Protein AF-C6BQX7-F1 (afdb_monomer_lite)

Radius of gyration: 25.99 Å; chains: 1; bounding box: 50×26×75 Å

Foldseek 3Di:
DQDDPDVVLVCLLVPQDLELLSLLVLQLVLVLCCVPPVSSSVVSNVSSVVSCVVNVNDDPPVVPSPCPPDPSVVVNVVVVVVVVVVVVVVVVCVVVAAWPDKADWDDDPVQFKIKIWTWGQDPQAIWTWMWIDTPPDDTDIDTDDHDHDPVVSSVVSVVCRVCVVVVVD

Secondary structure (DSSP, 8-state):
-PPP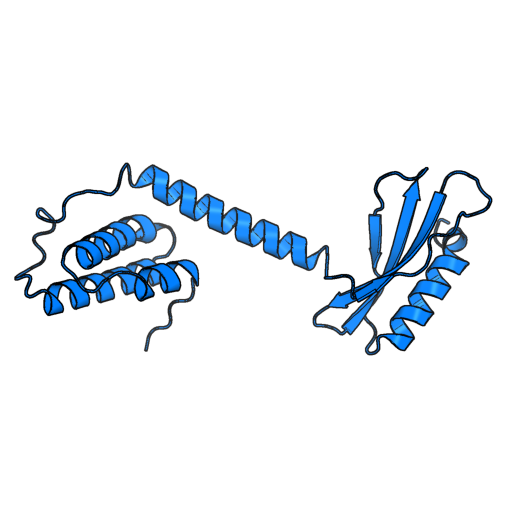--HHHHHHHHHS-SSHHHHHHHHHHHHHHTTT-HHHHHHHHHHHHHHHHHTT--S--TTSS----S-HHHHHHHHHHHHHHHHHHHHHHHHSPPEEEE---EE-TTSSEEEEEEEEEETTEEEEEEEEEETT--EEEEE---BS-HHHHHHHHHHHHHTGGGS--

Structure (mmCIF, N/CA/C/O backbone):
data_AF-C6BQX7-F1
#
_entry.id   AF-C6BQX7-F1
#
loop_
_atom_site.group_PDB
_atom_site.id
_atom_site.type_symbol
_atom_site.label_atom_id
_atom_site.label_alt_id
_atom_site.label_comp_id
_atom_site.label_asym_id
_atom_site.label_entity_id
_atom_site.label_seq_id
_atom_site.pdbx_PDB_ins_code
_atom_site.Cartn_x
_atom_site.Cartn_y
_atom_site.Cartn_z
_atom_site.occupancy
_atom_site.B_iso_or_equiv
_atom_site.auth_seq_id
_atom_site.auth_comp_id
_atom_site.auth_asym_id
_atom_site.auth_atom_id
_atom_site.pdbx_PDB_model_num
ATOM 1 N N . MET A 1 1 ? 0.526 -9.158 30.393 1.00 32.16 1 MET A N 1
ATOM 2 C CA . MET A 1 1 ? 0.131 -8.022 29.539 1.00 32.16 1 MET A CA 1
ATOM 3 C C . MET A 1 1 ? -0.283 -8.634 28.212 1.00 32.16 1 MET A C 1
ATOM 5 O O . MET A 1 1 ? 0.583 -9.017 27.436 1.00 32.16 1 MET A O 1
ATOM 9 N N . ILE A 1 2 ? -1.572 -8.942 28.063 1.00 32.00 2 ILE A N 1
ATOM 10 C CA . ILE A 1 2 ? -2.110 -9.551 26.839 1.00 32.00 2 ILE A CA 1
ATOM 11 C C . ILE A 1 2 ? -2.332 -8.389 25.869 1.00 32.00 2 ILE A C 1
ATOM 13 O O . ILE A 1 2 ? -2.804 -7.330 26.278 1.00 32.00 2 ILE A O 1
ATOM 17 N N . SER A 1 3 ? -1.787 -8.529 24.664 1.00 35.28 3 SER A N 1
ATOM 18 C CA . SER A 1 3 ? -1.664 -7.441 23.701 1.00 35.28 3 SER A CA 1
ATOM 19 C C . SER A 1 3 ? -2.760 -7.565 22.658 1.00 35.28 3 SER A C 1
ATOM 21 O O . SER A 1 3 ? -2.734 -8.497 21.850 1.00 35.28 3 SER A O 1
ATOM 23 N N . ILE A 1 4 ? -3.628 -6.560 22.637 1.00 45.47 4 ILE A N 1
ATOM 24 C CA . ILE A 1 4 ? -4.650 -6.345 21.618 1.00 45.47 4 ILE A CA 1
ATOM 25 C C . ILE A 1 4 ? -3.965 -6.335 20.247 1.00 45.47 4 ILE A C 1
ATOM 27 O O . ILE A 1 4 ? -3.021 -5.572 20.047 1.00 45.47 4 ILE A O 1
ATOM 31 N N . ARG A 1 5 ? -4.375 -7.205 19.318 1.00 49.62 5 ARG A N 1
ATOM 32 C CA . ARG A 1 5 ? -3.769 -7.282 17.970 1.00 49.62 5 ARG A CA 1
ATOM 33 C C . ARG A 1 5 ? -4.532 -6.499 16.903 1.00 49.62 5 ARG A C 1
ATOM 35 O O . ARG A 1 5 ? -3.928 -6.164 15.894 1.00 49.62 5 ARG A O 1
ATOM 42 N N . SER A 1 6 ? -5.816 -6.207 17.118 1.00 53.97 6 SER A N 1
ATOM 43 C CA . SER A 1 6 ? -6.619 -5.367 16.219 1.00 53.97 6 SER A CA 1
ATOM 44 C C . SER A 1 6 ? -6.460 -3.893 16.622 1.00 53.97 6 SER A C 1
ATOM 46 O O . SER A 1 6 ? -6.883 -3.532 17.727 1.00 53.97 6 SER A O 1
ATOM 48 N N . PRO A 1 7 ? -5.867 -3.035 15.768 1.00 60.25 7 PRO A N 1
ATOM 49 C CA . PRO A 1 7 ? -5.742 -1.596 16.014 1.00 60.25 7 PRO A CA 1
ATOM 50 C C . PRO A 1 7 ? -7.091 -0.922 16.289 1.00 60.25 7 PRO A C 1
ATOM 52 O O . PRO A 1 7 ? -7.171 0.023 17.069 1.00 60.25 7 PRO A O 1
ATOM 55 N N . GLU A 1 8 ? -8.167 -1.440 15.698 1.00 58.34 8 GLU A N 1
ATOM 56 C CA . GLU A 1 8 ? -9.533 -0.936 15.838 1.00 58.34 8 GLU A CA 1
ATOM 57 C C . GLU A 1 8 ? -10.099 -1.244 17.229 1.00 58.34 8 GLU A C 1
ATOM 59 O O . GLU A 1 8 ? -10.638 -0.358 17.896 1.00 58.34 8 GLU A O 1
ATOM 64 N N . CYS A 1 9 ? -9.914 -2.480 17.710 1.00 59.25 9 CYS A N 1
ATOM 65 C CA . CYS A 1 9 ? -10.266 -2.862 19.081 1.00 59.25 9 CYS A CA 1
ATOM 66 C C . CYS A 1 9 ? -9.427 -2.080 20.096 1.00 59.25 9 CYS A C 1
ATOM 68 O O . CYS A 1 9 ? -9.935 -1.665 21.136 1.00 59.25 9 CYS A O 1
ATOM 70 N N . GLN A 1 10 ? -8.162 -1.816 19.763 1.00 62.94 10 GLN A N 1
ATOM 71 C CA . GLN A 1 10 ? -7.277 -0.941 20.523 1.00 62.94 10 GLN A CA 1
ATOM 72 C C . GLN A 1 10 ? -7.857 0.473 20.609 1.00 62.94 10 GLN A C 1
ATOM 74 O O . GLN A 1 10 ? -8.107 0.968 21.706 1.00 62.94 10 GLN A O 1
ATOM 79 N N . ALA A 1 11 ? -8.140 1.110 19.476 1.00 65.12 11 ALA A N 1
ATOM 80 C CA . ALA A 1 11 ? -8.671 2.466 19.427 1.00 65.12 11 ALA A CA 1
ATOM 81 C C . ALA A 1 11 ? -9.987 2.592 20.207 1.00 65.12 11 ALA A C 1
ATOM 83 O O . ALA A 1 11 ? -10.148 3.526 20.989 1.00 65.12 11 ALA A O 1
ATOM 84 N N . LEU A 1 12 ? -10.908 1.637 20.064 1.00 63.12 12 LEU A N 1
ATOM 85 C CA . LEU A 1 12 ? -12.168 1.621 20.814 1.00 63.12 12 LEU A CA 1
ATOM 86 C C . LEU A 1 12 ? -11.946 1.446 22.319 1.00 63.12 12 LEU A C 1
ATOM 88 O O . LEU A 1 12 ? -12.516 2.193 23.116 1.00 63.12 12 LEU A O 1
ATOM 92 N N . ALA A 1 13 ? -11.079 0.510 22.708 1.00 62.06 13 ALA A N 1
ATOM 93 C CA . ALA A 1 13 ? -10.733 0.276 24.101 1.00 62.06 13 ALA A CA 1
ATOM 94 C C . ALA A 1 13 ? -10.084 1.520 24.736 1.00 62.06 13 ALA A C 1
ATOM 96 O O . ALA A 1 13 ? -10.408 1.874 25.867 1.00 62.06 13 ALA A O 1
ATOM 97 N N . TYR A 1 14 ? -9.187 2.206 24.019 1.00 66.88 14 TYR A N 1
ATOM 98 C CA . TYR A 1 14 ? -8.443 3.363 24.528 1.00 66.88 14 TYR A CA 1
ATOM 99 C C . TYR A 1 14 ? -9.194 4.699 24.447 1.00 66.88 14 TYR A C 1
ATOM 101 O O . TYR A 1 14 ? -8.885 5.584 25.243 1.00 66.88 14 TYR A O 1
ATOM 109 N N . ASN A 1 15 ? -10.193 4.838 23.569 1.00 70.69 15 ASN A N 1
ATOM 110 C CA . ASN A 1 15 ? -10.973 6.074 23.424 1.00 70.69 15 ASN A CA 1
ATOM 111 C C . ASN A 1 15 ? -12.293 6.081 24.215 1.00 70.69 15 ASN A C 1
ATOM 113 O O . ASN A 1 15 ? -12.888 7.147 24.393 1.00 70.69 15 ASN A O 1
ATOM 117 N N . CYS A 1 16 ? -12.772 4.929 24.697 1.00 69.25 16 CYS A N 1
ATOM 118 C CA . CYS A 1 16 ? -13.965 4.894 25.543 1.00 69.25 16 CYS A CA 1
ATOM 119 C C . CYS A 1 16 ? -13.693 5.538 26.908 1.00 69.25 16 CYS A C 1
ATOM 121 O O . CYS A 1 16 ? -12.719 5.214 27.592 1.00 69.25 16 CYS A O 1
ATOM 123 N N . LYS A 1 17 ? -14.588 6.438 27.328 1.00 74.69 17 LYS A N 1
ATOM 124 C CA . LYS A 1 17 ? -14.552 7.017 28.675 1.00 74.69 17 LYS A CA 1
ATOM 125 C C . LYS A 1 17 ? -14.779 5.919 29.712 1.00 74.69 17 LYS A C 1
ATOM 127 O O . LYS A 1 17 ? -15.612 5.044 29.518 1.00 74.69 17 LYS A O 1
ATOM 132 N N . LEU A 1 18 ? -14.056 5.984 30.828 1.00 73.75 18 LEU A N 1
ATOM 133 C CA . LEU A 1 18 ? -14.210 5.058 31.957 1.00 73.75 18 LEU A CA 1
ATOM 134 C C . LEU A 1 18 ? -15.398 5.483 32.834 1.00 73.75 18 LEU A C 1
ATOM 136 O O . LEU A 1 18 ? -15.246 5.802 34.008 1.00 73.75 18 LEU A O 1
ATOM 140 N N . ASP A 1 19 ? -16.571 5.567 32.215 1.00 74.19 19 ASP A N 1
ATOM 141 C CA . ASP A 1 19 ? -17.852 5.872 32.844 1.00 74.19 19 ASP A CA 1
ATOM 142 C C . ASP A 1 19 ? -18.844 4.710 32.598 1.00 74.19 19 ASP A C 1
ATOM 144 O O . ASP A 1 19 ? -18.543 3.792 31.824 1.00 74.19 19 ASP A O 1
ATOM 148 N N . PRO A 1 20 ? -20.027 4.694 33.244 1.00 69.69 20 PRO A N 1
ATOM 149 C CA . PRO A 1 20 ? -21.002 3.611 33.072 1.00 69.69 20 PRO A CA 1
ATOM 150 C C . PRO A 1 20 ? -21.422 3.356 31.617 1.00 69.69 20 PRO A C 1
ATOM 152 O O . PRO A 1 20 ? -21.752 2.225 31.244 1.00 69.69 20 PRO A O 1
ATOM 155 N N . LEU A 1 21 ? -21.420 4.403 30.788 1.00 69.75 21 LEU A N 1
ATOM 156 C CA . LEU A 1 21 ? -21.773 4.309 29.377 1.00 69.75 21 LEU A CA 1
ATOM 157 C C . LEU A 1 21 ? -20.646 3.639 28.586 1.00 69.75 21 LEU A C 1
ATOM 159 O O . LEU A 1 21 ? -20.912 2.740 27.793 1.00 69.75 21 LEU A O 1
ATOM 163 N N . GLY A 1 22 ? -19.392 4.011 28.835 1.00 73.75 22 GLY A N 1
ATOM 164 C CA . GLY A 1 22 ? -18.237 3.359 28.227 1.00 73.75 22 GLY A CA 1
ATOM 165 C C . GLY A 1 22 ? -18.122 1.888 28.618 1.00 73.75 22 GLY A C 1
ATOM 166 O O . GLY A 1 22 ? -17.914 1.050 27.744 1.00 73.75 22 GLY A O 1
ATOM 167 N N . ALA A 1 23 ? -18.362 1.543 29.887 1.00 75.31 23 ALA A N 1
ATOM 168 C CA . ALA A 1 23 ? -18.418 0.147 30.333 1.00 75.31 23 ALA A CA 1
ATOM 169 C C . ALA A 1 23 ? -19.487 -0.660 29.568 1.00 75.31 23 ALA A C 1
ATOM 171 O O . ALA A 1 23 ? -19.229 -1.752 29.063 1.00 75.31 23 ALA A O 1
ATOM 172 N N . SER A 1 24 ? -20.677 -0.077 29.409 1.00 70.69 24 SER A N 1
ATOM 173 C CA . SER A 1 24 ? -21.799 -0.659 28.662 1.00 70.69 24 SER A CA 1
ATOM 174 C C . SER A 1 24 ? -21.484 -0.884 27.177 1.00 70.69 24 SER A C 1
ATOM 176 O O . SER A 1 24 ? -21.806 -1.937 26.618 1.00 70.69 24 SER A O 1
ATOM 178 N N . VAL A 1 25 ? -20.834 0.091 26.536 1.00 74.12 25 VAL A N 1
ATOM 179 C CA . VAL A 1 25 ? -20.426 0.027 25.124 1.00 74.12 25 VAL A CA 1
ATOM 180 C C . VAL A 1 25 ? -19.372 -1.058 24.915 1.00 74.12 25 VAL A C 1
ATOM 182 O O . VAL A 1 25 ? -19.539 -1.901 24.034 1.00 74.12 25 VAL A O 1
ATOM 185 N N . LEU A 1 26 ? -18.335 -1.095 25.755 1.00 79.19 26 LEU A N 1
ATOM 186 C CA . LEU A 1 26 ? -17.270 -2.100 25.683 1.00 79.19 26 LEU A CA 1
ATOM 187 C C . LEU A 1 26 ? -17.816 -3.525 25.885 1.00 79.19 26 LEU A C 1
ATOM 189 O O . LEU A 1 26 ? -17.470 -4.425 25.120 1.00 79.19 26 LEU A O 1
ATOM 193 N N . MET A 1 27 ? -18.728 -3.720 26.845 1.00 78.88 27 MET A N 1
ATOM 194 C CA . MET A 1 27 ? -19.368 -5.017 27.106 1.00 78.88 27 MET A CA 1
ATOM 195 C C . MET A 1 27 ? -20.307 -5.460 25.975 1.00 78.88 27 MET A C 1
ATOM 197 O O . MET A 1 27 ? -20.472 -6.648 25.711 1.00 78.88 27 MET A O 1
ATOM 201 N N . SER A 1 28 ? -20.959 -4.518 25.298 1.00 73.31 28 SER A N 1
ATOM 202 C CA . SER A 1 28 ? -21.824 -4.857 24.164 1.00 73.31 28 SER A CA 1
ATOM 203 C C . SER A 1 28 ? -20.997 -5.199 22.921 1.00 73.31 28 SER A C 1
ATOM 205 O O . SER A 1 28 ? -21.313 -6.154 22.213 1.00 73.31 28 SER A O 1
ATOM 207 N N . LEU A 1 29 ? -19.901 -4.471 22.690 1.00 73.75 29 LEU A N 1
ATOM 208 C CA . LEU A 1 29 ? -18.958 -4.741 21.604 1.00 73.75 29 LEU A CA 1
ATOM 209 C C . LEU A 1 29 ? -18.226 -6.073 21.786 1.00 73.75 29 LEU A C 1
ATOM 211 O O . LEU A 1 29 ? -18.056 -6.790 20.803 1.00 73.75 29 LEU A O 1
ATOM 215 N N . SER A 1 30 ? -17.846 -6.449 23.013 1.00 79.19 30 SER A N 1
ATOM 216 C CA . SER A 1 30 ? -17.234 -7.760 23.264 1.00 79.19 30 SER A CA 1
ATOM 217 C C . SER A 1 30 ? -18.150 -8.899 22.815 1.00 79.19 30 SER A C 1
ATOM 219 O O . SER A 1 30 ? -17.724 -9.788 22.084 1.00 79.19 30 SER A O 1
ATOM 221 N N . ARG A 1 31 ? -19.448 -8.832 23.138 1.00 76.81 31 ARG A N 1
ATOM 222 C CA . ARG A 1 31 ? -20.432 -9.841 22.712 1.00 76.81 31 ARG A CA 1
ATOM 223 C C . ARG A 1 31 ? -20.521 -9.958 21.191 1.00 76.81 31 ARG A C 1
ATOM 225 O O . ARG A 1 31 ? -20.500 -11.076 20.680 1.00 76.81 31 ARG A O 1
ATOM 232 N N . VAL A 1 32 ? -20.573 -8.828 20.481 1.00 71.44 32 VAL A N 1
ATOM 233 C CA . VAL A 1 32 ? -20.609 -8.792 19.005 1.00 71.44 32 VAL A CA 1
ATOM 234 C C . VAL A 1 32 ? -19.327 -9.372 18.403 1.00 71.44 32 VAL A C 1
ATOM 236 O O . VAL A 1 32 ? -19.373 -10.078 17.402 1.00 71.44 32 VAL A O 1
ATOM 239 N N . LEU A 1 33 ? -18.179 -9.111 19.026 1.00 70.81 33 LEU A N 1
ATOM 240 C CA . LEU A 1 33 ? -16.880 -9.561 18.532 1.00 70.81 33 LEU A CA 1
ATOM 241 C C . LEU A 1 33 ? -16.536 -10.997 18.937 1.00 70.81 33 LEU A C 1
ATOM 243 O O . LEU A 1 33 ? -15.591 -11.554 18.389 1.00 70.81 33 LEU A O 1
ATOM 247 N N . SER A 1 34 ? -17.296 -11.628 19.835 1.00 78.06 34 SER A N 1
ATOM 248 C CA . SER A 1 34 ? -16.989 -12.964 20.367 1.00 78.06 34 SER A CA 1
ATOM 249 C C . SER A 1 34 ? -16.814 -14.051 19.294 1.00 78.06 34 SER A C 1
ATOM 251 O O . SER A 1 34 ? -15.984 -14.945 19.461 1.00 78.06 34 SER A O 1
ATOM 253 N N . SER A 1 35 ? -17.539 -13.956 18.175 1.00 70.06 35 SER A N 1
ATOM 254 C CA . SER A 1 35 ? -17.467 -14.876 17.029 1.00 70.06 35 SER A CA 1
ATOM 255 C C . SER A 1 35 ? -16.372 -14.526 16.010 1.00 70.06 35 SER A C 1
ATOM 257 O O . SER A 1 35 ? -15.915 -15.410 15.285 1.00 70.06 35 SER A O 1
ATOM 259 N N . VAL A 1 36 ? -15.956 -13.256 15.923 1.00 66.31 36 VAL A N 1
ATOM 260 C CA . VAL A 1 36 ? -15.069 -12.724 14.861 1.00 66.31 36 VAL A CA 1
ATOM 261 C C . VAL A 1 36 ? -13.647 -12.459 15.366 1.00 66.31 36 VAL A C 1
ATOM 263 O O . VAL A 1 36 ? -12.666 -12.645 14.638 1.00 66.31 36 VAL A O 1
ATOM 266 N N . ASP A 1 37 ? -13.519 -12.021 16.613 1.00 71.25 37 ASP A N 1
ATOM 267 C CA . ASP A 1 37 ? -12.265 -11.780 17.321 1.00 71.25 37 ASP A CA 1
ATOM 268 C C . ASP A 1 37 ? -12.383 -12.214 18.792 1.00 71.25 37 ASP A C 1
ATOM 270 O O . ASP A 1 37 ? -12.608 -11.382 19.674 1.00 71.25 37 ASP A O 1
ATOM 274 N N . PRO A 1 38 ? -12.219 -13.513 19.097 1.00 77.50 38 PRO A N 1
ATOM 275 C CA . PRO A 1 38 ? -12.332 -14.003 20.469 1.00 77.50 38 PRO A CA 1
ATOM 276 C C . PRO A 1 38 ? -11.326 -13.359 21.436 1.00 77.50 38 PRO A C 1
ATOM 278 O O . PRO A 1 38 ? -11.606 -13.241 22.630 1.00 77.50 38 PRO A O 1
ATOM 281 N N . ILE A 1 39 ? -10.156 -12.944 20.934 1.00 77.12 39 ILE A N 1
ATOM 282 C CA . ILE A 1 39 ? -9.109 -12.308 21.744 1.00 77.12 39 ILE A CA 1
ATOM 283 C C . ILE A 1 39 ? -9.500 -10.857 22.031 1.00 77.12 39 ILE A C 1
ATOM 285 O O . ILE A 1 39 ? -9.599 -10.487 23.201 1.00 77.12 39 ILE A O 1
ATOM 289 N N . GLY A 1 40 ? -9.812 -10.073 20.993 1.00 75.06 40 GLY A N 1
ATOM 290 C CA . GLY A 1 40 ? -10.256 -8.684 21.150 1.00 75.06 40 GLY A CA 1
ATOM 291 C C . GLY A 1 40 ? -11.556 -8.565 21.953 1.00 75.06 40 GLY A C 1
ATOM 292 O O . GLY A 1 40 ? -11.692 -7.683 22.799 1.00 75.06 40 GLY A O 1
ATOM 293 N N . SER A 1 41 ? -12.482 -9.512 21.778 1.00 80.12 41 SER A N 1
ATOM 294 C CA . SER A 1 41 ? -13.691 -9.651 22.597 1.00 80.12 41 SER A CA 1
ATOM 295 C C . SER A 1 41 ? -13.361 -9.742 24.085 1.00 80.12 41 SER A C 1
ATOM 297 O O . SER A 1 41 ? -13.945 -9.027 24.898 1.00 80.12 41 SER A O 1
ATOM 299 N N . ARG A 1 42 ? -12.427 -10.620 24.459 1.00 81.69 42 ARG A N 1
ATOM 300 C CA . ARG A 1 42 ? -12.060 -10.826 25.863 1.00 81.69 42 ARG A CA 1
ATOM 301 C C . ARG A 1 42 ? -11.431 -9.578 26.476 1.00 81.69 42 ARG A C 1
ATOM 303 O O . ARG A 1 42 ? -11.768 -9.216 27.596 1.00 81.69 42 ARG A O 1
ATOM 310 N N . GLU A 1 43 ? -10.576 -8.887 25.736 1.00 79.81 43 GLU A N 1
ATOM 311 C CA . GLU A 1 43 ? -9.932 -7.658 26.212 1.00 79.81 43 GLU A CA 1
ATOM 312 C C . GLU A 1 43 ? -10.936 -6.510 26.394 1.00 79.81 43 GLU A C 1
ATOM 314 O O . GLU A 1 43 ? -10.865 -5.768 27.376 1.00 79.81 43 GLU A O 1
ATOM 319 N N . LEU A 1 44 ? -11.911 -6.376 25.488 1.00 81.44 44 LEU A N 1
ATOM 320 C CA . LEU A 1 44 ? -13.005 -5.413 25.639 1.00 81.44 44 LEU A CA 1
ATOM 321 C C . LEU A 1 44 ? -13.877 -5.734 26.854 1.00 81.44 44 LEU A C 1
ATOM 323 O O . LEU A 1 44 ? -14.285 -4.818 27.566 1.00 81.44 44 LEU A O 1
ATOM 327 N N . GLN A 1 45 ? -14.124 -7.019 27.117 1.00 83.12 45 GLN A N 1
ATOM 328 C CA . GLN A 1 45 ? -14.846 -7.463 28.304 1.00 83.12 45 GLN A CA 1
ATOM 329 C C . GLN A 1 45 ? -14.087 -7.109 29.593 1.00 83.12 45 GLN A C 1
ATOM 331 O O . GLN A 1 45 ? -14.662 -6.467 30.468 1.00 83.12 45 GLN A O 1
ATOM 336 N N . GLU A 1 46 ? -12.800 -7.452 29.690 1.00 84.00 46 GLU A N 1
ATOM 337 C CA . GLU A 1 46 ? -11.960 -7.138 30.859 1.00 84.00 46 GLU A CA 1
ATOM 338 C C . GLU A 1 46 ? -11.922 -5.622 31.129 1.00 84.00 46 GLU A C 1
ATOM 340 O O . GLU A 1 46 ? -11.973 -5.161 32.271 1.00 84.00 46 GLU A O 1
ATOM 345 N N . ARG A 1 47 ? -11.898 -4.811 30.068 1.00 80.38 47 ARG A N 1
ATOM 346 C CA . ARG A 1 47 ? -11.898 -3.350 30.189 1.00 80.38 47 ARG A CA 1
ATOM 347 C C . ARG A 1 47 ? -13.263 -2.775 30.554 1.00 80.38 47 ARG A C 1
ATOM 349 O O . ARG A 1 47 ? -13.321 -1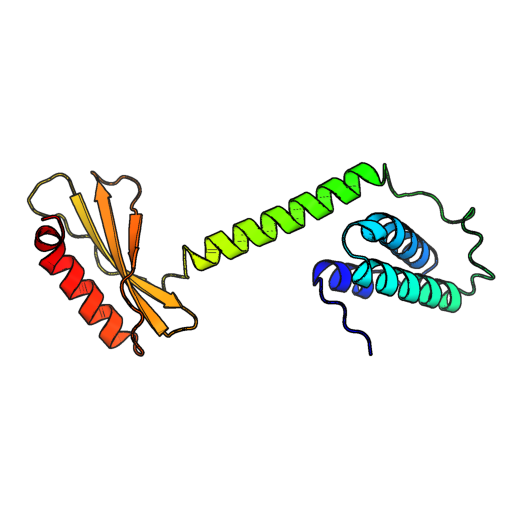.775 31.268 1.00 80.38 47 ARG A O 1
ATOM 356 N N . ALA A 1 48 ? -14.345 -3.391 30.085 1.00 79.88 48 ALA A N 1
ATOM 357 C CA . ALA A 1 48 ? -15.699 -3.048 30.498 1.00 79.88 48 ALA A CA 1
ATOM 358 C C . ALA A 1 48 ? -15.906 -3.304 31.995 1.00 79.88 48 ALA A C 1
ATOM 360 O O . ALA A 1 48 ? -16.460 -2.455 32.689 1.00 79.88 48 ALA A O 1
ATOM 361 N N . GLU A 1 49 ? -15.417 -4.445 32.485 1.00 81.56 49 GLU A N 1
ATOM 362 C CA . GLU A 1 49 ? -15.434 -4.812 33.903 1.00 81.56 49 GLU A CA 1
ATOM 363 C C . GLU A 1 49 ? -14.649 -3.789 34.736 1.00 81.56 49 GLU A C 1
ATOM 365 O O . GLU A 1 49 ? -15.191 -3.219 35.682 1.00 81.56 49 GLU A O 1
ATOM 370 N N . TRP A 1 50 ? -13.431 -3.441 34.312 1.00 82.06 50 TRP A N 1
ATOM 371 C CA . TRP A 1 50 ? -12.622 -2.419 34.982 1.00 82.06 50 TRP A CA 1
ATOM 372 C C . TRP A 1 50 ? -13.274 -1.023 34.989 1.00 82.06 50 TRP A C 1
ATOM 374 O O . TRP A 1 50 ? -13.263 -0.326 36.005 1.00 82.06 50 TRP A O 1
ATOM 384 N N . ALA A 1 51 ? -13.874 -0.602 33.871 1.00 78.56 51 ALA A N 1
ATOM 385 C CA . ALA A 1 51 ? -14.592 0.670 33.786 1.00 78.56 51 ALA A CA 1
ATOM 386 C C . ALA A 1 51 ? -15.838 0.693 34.693 1.00 78.56 51 ALA A C 1
ATOM 388 O O . ALA A 1 51 ? -16.124 1.715 35.318 1.00 78.56 51 ALA A O 1
ATOM 389 N N . ALA A 1 52 ? -16.554 -0.430 34.802 1.00 74.06 52 ALA A N 1
ATOM 390 C CA . ALA A 1 52 ? -17.707 -0.574 35.687 1.00 74.06 52 ALA A CA 1
ATOM 391 C C . ALA A 1 52 ? -17.302 -0.497 37.169 1.00 74.06 52 ALA A C 1
ATOM 393 O O . ALA A 1 52 ? -17.959 0.198 37.949 1.00 74.06 52 ALA A O 1
ATOM 394 N N . GLU A 1 53 ? -16.196 -1.146 37.548 1.00 79.19 53 GLU A N 1
ATOM 395 C CA . GLU A 1 53 ? -15.631 -1.062 38.899 1.00 79.19 53 GLU A CA 1
ATOM 396 C C . GLU A 1 53 ? -15.253 0.377 39.270 1.00 79.19 53 GLU A C 1
ATOM 398 O O . GLU A 1 53 ? -15.654 0.870 40.327 1.00 79.19 53 GLU A O 1
ATOM 403 N N . LEU A 1 54 ? -14.539 1.082 38.384 1.00 80.44 54 LEU A N 1
ATOM 404 C CA . LEU A 1 54 ? -14.160 2.486 38.590 1.00 80.44 54 LEU A CA 1
ATOM 405 C C . LEU A 1 54 ? -15.371 3.409 38.729 1.00 80.44 54 LEU A C 1
ATOM 407 O O . LEU A 1 54 ? -15.342 4.364 39.505 1.00 80.44 54 LEU A O 1
ATOM 411 N N . ALA A 1 55 ? -16.441 3.118 37.996 1.00 73.62 55 ALA A N 1
ATOM 412 C CA . ALA A 1 55 ? -17.686 3.864 38.070 1.00 73.62 55 ALA A CA 1
ATOM 413 C C . ALA A 1 55 ? -18.547 3.507 39.301 1.00 73.62 55 ALA A C 1
ATOM 415 O O . ALA A 1 55 ? -19.634 4.064 39.464 1.00 73.62 55 ALA A O 1
ATOM 416 N N . GLY A 1 56 ? -18.091 2.595 40.171 1.00 72.81 56 GLY A N 1
ATOM 417 C CA . GLY A 1 56 ? -18.814 2.179 41.374 1.00 72.81 56 GLY A CA 1
ATOM 418 C C . GLY A 1 56 ? -20.058 1.334 41.085 1.00 72.81 56 GLY A C 1
ATOM 419 O O . GLY A 1 56 ? -20.984 1.302 41.898 1.00 72.81 56 GLY A O 1
ATOM 420 N N . MET A 1 57 ? -20.111 0.667 39.929 1.00 67.69 57 MET A N 1
ATOM 421 C CA . MET A 1 57 ? -21.233 -0.189 39.548 1.00 67.69 57 MET A CA 1
ATOM 422 C C . MET A 1 57 ? -21.135 -1.527 40.298 1.00 67.69 57 MET A C 1
ATOM 424 O O . MET A 1 57 ? -20.241 -2.331 40.048 1.00 67.69 57 MET A O 1
ATOM 428 N N . GLN A 1 58 ? -22.048 -1.780 41.243 1.00 55.59 58 GLN A N 1
ATOM 429 C CA . GLN A 1 58 ? -22.126 -3.069 41.938 1.00 55.59 58 GLN A CA 1
ATOM 430 C C . GLN A 1 58 ? -22.780 -4.119 41.044 1.00 55.59 58 GLN A C 1
ATOM 432 O O . GLN A 1 58 ? -23.966 -3.992 40.762 1.00 55.59 58 GLN A O 1
ATOM 437 N N . ALA A 1 59 ? -21.999 -5.146 40.689 1.00 50.56 59 ALA A N 1
ATOM 438 C CA . ALA A 1 59 ? -22.357 -6.315 39.887 1.00 50.56 59 ALA A CA 1
ATOM 439 C C . ALA A 1 59 ? -23.003 -5.971 38.536 1.00 50.56 59 ALA A C 1
ATOM 441 O O . ALA A 1 59 ? -24.041 -5.323 38.440 1.00 50.56 59 ALA A O 1
ATOM 442 N N . ILE A 1 60 ? -22.374 -6.444 37.464 1.00 52.31 60 ILE A N 1
ATOM 443 C CA . ILE A 1 60 ? -22.884 -6.350 36.099 1.00 52.31 60 ILE A CA 1
ATOM 444 C C . ILE A 1 60 ? -24.147 -7.218 36.025 1.00 52.31 60 ILE A C 1
ATOM 446 O O . ILE A 1 60 ? -24.102 -8.375 35.621 1.00 52.31 60 ILE A O 1
ATOM 450 N N . ASP A 1 61 ? -25.280 -6.665 36.457 1.00 45.31 61 ASP A N 1
ATOM 451 C CA . ASP A 1 61 ? -26.601 -7.105 36.037 1.00 45.31 61 ASP A CA 1
ATOM 452 C C . ASP A 1 61 ? -26.571 -6.930 34.519 1.00 45.31 61 ASP A C 1
ATOM 454 O O . ASP A 1 61 ? -26.666 -5.812 34.000 1.00 45.31 61 ASP A O 1
ATOM 458 N N . SER A 1 62 ? -26.356 -8.029 33.795 1.00 44.72 62 SER A N 1
ATOM 459 C CA . SER A 1 62 ? -26.343 -8.070 32.329 1.00 44.72 62 SER A CA 1
ATOM 460 C C . SER A 1 62 ? -27.581 -7.425 31.703 1.00 44.72 62 SER A C 1
ATOM 462 O O . SER A 1 62 ? -27.560 -7.095 30.518 1.00 44.72 62 SER A O 1
ATOM 464 N N . ASP A 1 63 ? -28.615 -7.238 32.523 1.00 44.09 63 ASP A N 1
ATOM 465 C CA . ASP A 1 63 ? -29.952 -6.753 32.221 1.00 44.09 63 ASP A CA 1
ATOM 466 C C . ASP A 1 63 ? -30.098 -5.226 32.374 1.00 44.09 63 ASP A C 1
ATOM 468 O O . ASP A 1 63 ? -31.114 -4.664 31.968 1.00 44.09 63 ASP A O 1
ATOM 472 N N . ARG A 1 64 ? -29.104 -4.526 32.947 1.00 40.84 64 ARG A N 1
ATOM 473 C CA . ARG A 1 64 ? -29.135 -3.062 33.164 1.00 40.84 64 ARG A CA 1
ATOM 474 C C . ARG A 1 64 ? -28.285 -2.253 32.195 1.00 40.84 64 ARG A C 1
ATOM 476 O O . ARG A 1 64 ? -28.310 -1.025 32.257 1.00 40.84 64 ARG A O 1
ATOM 483 N N . ILE A 1 65 ? -27.548 -2.910 31.306 1.00 46.38 65 ILE A N 1
ATOM 484 C CA . ILE A 1 65 ? -26.843 -2.227 30.227 1.00 46.38 65 ILE A CA 1
ATOM 485 C C . ILE A 1 65 ? -27.902 -1.799 29.205 1.00 46.38 65 ILE A C 1
ATOM 487 O O . ILE A 1 65 ? -28.517 -2.674 28.589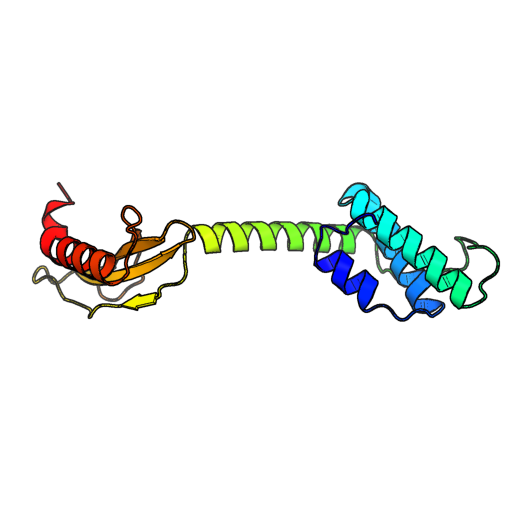 1.00 46.38 65 ILE A O 1
ATOM 491 N N . PRO A 1 66 ? -28.168 -0.492 29.015 1.00 41.94 66 PRO A N 1
ATOM 492 C CA . PRO A 1 66 ? -29.083 -0.074 27.973 1.00 41.94 66 PRO A CA 1
ATOM 493 C C . PRO A 1 66 ? -28.505 -0.547 26.641 1.00 41.94 66 PRO A C 1
ATOM 495 O O . PRO A 1 66 ? -27.389 -0.183 26.266 1.00 41.94 66 PRO A O 1
ATOM 498 N N . VAL A 1 67 ? -29.260 -1.413 25.965 1.00 45.41 67 VAL A N 1
ATOM 499 C CA . VAL A 1 67 ? -28.942 -1.959 24.646 1.00 45.41 67 VAL A CA 1
ATOM 500 C C . VAL A 1 67 ? -28.990 -0.803 23.646 1.00 45.41 67 VAL A C 1
ATOM 502 O O . VAL A 1 67 ? -29.973 -0.599 22.946 1.00 45.41 67 VAL A O 1
ATOM 505 N N . PHE A 1 68 ? -27.934 0.007 23.606 1.00 44.03 68 PHE A N 1
ATOM 506 C CA . PHE A 1 68 ? -27.730 1.042 22.589 1.00 44.03 68 PHE A CA 1
ATOM 507 C C . PHE A 1 68 ? -27.012 0.498 21.357 1.00 44.03 68 PHE A C 1
ATOM 509 O O . PHE A 1 68 ? -26.529 1.254 20.519 1.00 44.03 68 PHE A O 1
ATOM 516 N N . VAL A 1 69 ? -26.951 -0.821 21.225 1.00 49.28 69 VAL A N 1
ATOM 517 C CA . VAL A 1 69 ? -26.360 -1.464 20.069 1.00 49.28 69 VAL A CA 1
ATOM 518 C C . VAL A 1 69 ? -27.502 -1.928 19.186 1.00 49.28 69 VAL A C 1
ATOM 520 O O . VAL A 1 69 ? -28.064 -3.004 19.380 1.00 49.28 69 VAL A O 1
ATOM 523 N N . ALA A 1 70 ? -27.890 -1.046 18.265 1.00 42.88 70 ALA A N 1
ATOM 524 C CA . ALA A 1 70 ? -28.754 -1.392 17.153 1.00 42.88 70 ALA A CA 1
ATOM 525 C C . ALA A 1 70 ? -28.193 -2.653 16.477 1.00 42.88 70 ALA A C 1
ATOM 527 O O . ALA A 1 70 ? -27.058 -2.653 16.012 1.00 42.88 70 ALA A O 1
ATOM 528 N N . ASP A 1 71 ? -28.988 -3.718 16.527 1.00 51.19 71 ASP A N 1
ATOM 529 C CA . ASP A 1 71 ? -28.850 -4.986 15.814 1.00 51.19 71 ASP A CA 1
ATOM 530 C C . ASP A 1 71 ? -27.409 -5.528 15.701 1.00 51.19 71 ASP A C 1
ATOM 532 O O . ASP A 1 71 ? -26.691 -5.262 14.737 1.00 51.19 71 ASP A O 1
ATOM 536 N N . GLY A 1 72 ? -26.971 -6.317 16.691 1.00 50.59 72 GLY A N 1
ATOM 537 C CA . GLY A 1 72 ? -25.606 -6.865 16.760 1.00 50.59 72 GLY A CA 1
ATOM 538 C C . GLY A 1 72 ? -25.133 -7.581 15.484 1.00 50.59 72 GLY A C 1
ATOM 539 O O . GLY A 1 72 ? -23.941 -7.553 15.187 1.00 50.59 72 GLY A O 1
ATOM 540 N N . GLY A 1 73 ? -26.055 -8.132 14.683 1.00 54.25 73 GLY A N 1
ATOM 541 C CA . GLY A 1 73 ? -25.737 -8.709 13.373 1.00 54.25 73 GLY A CA 1
ATOM 542 C C . GLY A 1 73 ? -25.264 -7.684 12.331 1.00 54.25 73 GLY A C 1
ATOM 543 O O . GLY A 1 73 ? -24.382 -7.990 11.530 1.00 54.25 73 GLY A O 1
ATOM 544 N N . SER A 1 74 ? -25.782 -6.452 12.365 1.00 50.91 74 SER A N 1
ATOM 545 C CA . SER A 1 74 ? -25.362 -5.373 11.455 1.00 50.91 74 SER A CA 1
ATOM 546 C C . SER A 1 74 ? -23.946 -4.892 11.772 1.00 50.91 74 SER A C 1
ATOM 548 O O . SER A 1 74 ? -23.144 -4.664 10.870 1.00 50.91 74 SER A O 1
ATOM 550 N N . LEU A 1 75 ? -23.590 -4.798 13.054 1.00 54.34 75 LEU A N 1
ATOM 551 C CA . LEU A 1 75 ? -22.227 -4.437 13.447 1.00 54.34 75 LEU A CA 1
ATOM 552 C C . LEU A 1 75 ? -21.223 -5.548 13.149 1.00 54.34 75 LEU A C 1
ATOM 554 O O . LEU A 1 75 ? -20.132 -5.251 12.673 1.00 54.34 75 LEU A O 1
ATOM 558 N N . GLU A 1 76 ? -21.584 -6.814 13.367 1.00 59.53 76 GLU A N 1
ATOM 559 C CA . GLU A 1 76 ? -20.729 -7.943 12.987 1.00 59.53 76 GLU A CA 1
ATOM 560 C C . GLU A 1 76 ? -20.429 -7.934 11.478 1.00 59.53 76 GLU A C 1
ATOM 562 O O . GLU A 1 76 ? -19.282 -8.138 11.074 1.00 59.53 76 GLU A O 1
ATOM 567 N N . MET A 1 77 ? -21.434 -7.630 10.647 1.00 57.06 77 MET A N 1
ATOM 568 C CA . MET A 1 77 ? -21.262 -7.438 9.205 1.00 57.06 77 MET A CA 1
ATOM 569 C C . MET A 1 77 ? -20.296 -6.286 8.900 1.00 57.06 77 MET A C 1
ATOM 571 O O . MET A 1 77 ? -19.323 -6.506 8.186 1.00 57.06 77 MET A O 1
ATOM 575 N N . HIS A 1 78 ? -20.487 -5.104 9.494 1.00 55.84 78 HIS A N 1
ATOM 576 C CA . HIS A 1 78 ? -19.589 -3.961 9.285 1.00 55.84 78 HIS A CA 1
ATOM 577 C C . HIS A 1 78 ? -18.142 -4.239 9.716 1.00 55.84 78 HIS A C 1
ATOM 579 O O . HIS A 1 78 ? -17.212 -3.815 9.035 1.00 55.84 78 HIS A O 1
ATOM 585 N N . PHE A 1 79 ? -17.926 -4.979 10.807 1.00 60.56 79 PHE A N 1
ATOM 586 C CA . PHE A 1 79 ? -16.582 -5.384 11.231 1.00 60.56 79 PHE A CA 1
ATOM 587 C C . PHE A 1 79 ? -15.940 -6.376 10.257 1.00 60.56 79 PHE A C 1
ATOM 589 O O . PHE A 1 79 ? -14.752 -6.261 9.950 1.00 60.56 79 PHE A O 1
ATOM 596 N N . ARG A 1 80 ? -16.707 -7.354 9.763 1.00 63.31 80 ARG A N 1
ATOM 597 C CA . ARG A 1 80 ? -16.222 -8.311 8.758 1.00 63.31 80 ARG A CA 1
ATOM 598 C C . ARG A 1 80 ? -15.910 -7.618 7.434 1.00 63.31 80 ARG A C 1
ATOM 600 O O . ARG A 1 80 ? -14.859 -7.893 6.863 1.00 63.31 80 ARG A O 1
ATOM 607 N N . ASP A 1 81 ? -16.773 -6.709 6.991 1.00 64.69 81 ASP A N 1
ATOM 608 C CA . ASP A 1 81 ? -16.562 -5.909 5.785 1.00 64.69 81 ASP A CA 1
ATOM 609 C C . ASP A 1 81 ? -15.359 -4.978 5.941 1.00 64.69 81 ASP A C 1
ATOM 611 O O . ASP A 1 81 ? -14.521 -4.943 5.051 1.00 64.69 81 ASP A O 1
ATOM 615 N N . GLY A 1 82 ? -15.200 -4.308 7.086 1.00 62.44 82 GLY A N 1
ATOM 616 C CA . GLY A 1 82 ? -14.031 -3.472 7.368 1.00 62.44 82 GLY A CA 1
ATOM 617 C C . GLY A 1 82 ? -12.721 -4.265 7.387 1.00 62.44 82 GLY A C 1
ATOM 618 O O . GLY A 1 82 ? -11.734 -3.829 6.806 1.00 62.44 82 GLY A O 1
ATOM 619 N N . ARG A 1 83 ? -12.705 -5.473 7.974 1.00 64.31 83 ARG A N 1
ATOM 620 C CA . ARG A 1 83 ? -11.533 -6.367 7.894 1.00 64.31 83 ARG A CA 1
ATOM 621 C C . ARG A 1 83 ? -11.269 -6.872 6.480 1.00 64.31 83 ARG A C 1
ATOM 623 O O . ARG A 1 83 ? -10.108 -7.063 6.131 1.00 64.31 83 ARG A O 1
ATOM 630 N N . ARG A 1 84 ? -12.316 -7.166 5.702 1.00 64.25 84 ARG A N 1
ATOM 631 C CA . ARG A 1 84 ? -12.164 -7.566 4.299 1.00 64.25 84 ARG A CA 1
ATOM 632 C C . ARG A 1 84 ? -11.573 -6.411 3.497 1.00 64.25 84 ARG A C 1
ATOM 634 O O . ARG A 1 84 ? -10.577 -6.630 2.830 1.00 64.25 84 ARG A O 1
ATOM 641 N N . GLN A 1 85 ? -12.118 -5.207 3.656 1.00 65.94 85 GLN A N 1
ATOM 642 C CA . GLN A 1 85 ? -11.613 -3.993 3.025 1.00 65.94 85 GLN A CA 1
ATOM 643 C C . GLN A 1 85 ? -10.157 -3.735 3.413 1.00 65.94 85 GLN A C 1
ATOM 645 O O . GLN A 1 85 ? -9.340 -3.539 2.536 1.00 65.94 85 GLN A O 1
ATOM 650 N N . GLY A 1 86 ? -9.800 -3.836 4.698 1.00 64.50 86 GLY A N 1
ATOM 651 C CA . GLY A 1 86 ? -8.410 -3.674 5.135 1.00 64.50 86 GLY A CA 1
ATOM 652 C C . GLY A 1 86 ? -7.460 -4.691 4.498 1.00 64.50 86 GLY A C 1
ATOM 653 O O . GLY A 1 86 ? -6.375 -4.325 4.072 1.00 64.50 86 GLY A O 1
ATOM 654 N N . LYS A 1 87 ? -7.883 -5.955 4.349 1.00 67.69 87 LYS A N 1
ATOM 655 C CA . LYS A 1 87 ? -7.096 -6.960 3.614 1.00 67.69 87 LYS A CA 1
ATOM 656 C C . LYS A 1 87 ? -6.996 -6.655 2.123 1.00 67.69 87 LYS A C 1
ATOM 658 O O . LYS A 1 87 ? -5.936 -6.853 1.551 1.00 67.69 87 LYS A O 1
ATOM 663 N N . GLU A 1 88 ? -8.083 -6.214 1.500 1.00 67.94 88 GLU A N 1
ATOM 664 C CA . GLU A 1 88 ? -8.097 -5.817 0.090 1.00 67.94 88 GLU A CA 1
ATOM 665 C C . GLU A 1 88 ? -7.206 -4.587 -0.143 1.00 67.94 88 GLU A C 1
ATOM 667 O O . GLU A 1 88 ? -6.476 -4.551 -1.128 1.00 67.94 88 GLU A O 1
ATOM 672 N N . ASP A 1 89 ? -7.204 -3.629 0.784 1.00 65.44 89 ASP A N 1
ATOM 673 C CA . ASP A 1 89 ? -6.362 -2.434 0.762 1.00 65.44 89 ASP A CA 1
ATOM 674 C C . ASP A 1 89 ? -4.881 -2.792 0.992 1.00 65.44 89 ASP A C 1
ATOM 676 O O . ASP A 1 89 ? -4.015 -2.270 0.290 1.00 65.44 89 ASP A O 1
ATOM 680 N N . ASP A 1 90 ? -4.581 -3.716 1.913 1.00 68.12 90 ASP A N 1
ATOM 681 C CA . ASP A 1 90 ? -3.228 -4.244 2.140 1.00 68.12 90 ASP A CA 1
ATOM 682 C C . ASP A 1 90 ? -2.722 -5.012 0.904 1.00 68.12 90 ASP A C 1
ATOM 684 O O . ASP A 1 90 ? -1.618 -4.758 0.423 1.00 68.12 90 ASP A O 1
ATOM 688 N N . GLU A 1 91 ? -3.543 -5.901 0.328 1.00 72.19 91 GLU A N 1
ATOM 689 C CA . GLU A 1 91 ? -3.231 -6.611 -0.921 1.00 72.19 91 GLU A CA 1
ATOM 690 C C . GLU A 1 91 ? -3.049 -5.635 -2.094 1.00 72.19 91 GLU A C 1
ATOM 692 O O . GLU A 1 91 ? -2.179 -5.826 -2.950 1.00 72.19 91 GLU A O 1
ATOM 697 N N . TYR A 1 92 ? -3.853 -4.571 -2.146 1.00 70.06 92 TYR A N 1
ATOM 698 C CA . TYR A 1 92 ? -3.721 -3.521 -3.146 1.00 70.06 92 TYR A CA 1
ATOM 699 C C . TYR A 1 92 ? -2.417 -2.742 -2.963 1.00 70.06 92 TYR A C 1
ATOM 701 O O . TYR A 1 92 ? -1.724 -2.510 -3.952 1.00 70.06 92 TYR A O 1
ATOM 709 N N . ALA A 1 93 ? -2.054 -2.378 -1.732 1.00 69.44 93 ALA A N 1
ATOM 710 C CA . ALA A 1 93 ? -0.815 -1.671 -1.414 1.00 69.44 93 ALA A CA 1
ATOM 711 C C . ALA A 1 93 ? 0.434 -2.526 -1.682 1.00 69.44 93 ALA A C 1
ATOM 713 O O . ALA A 1 93 ? 1.444 -2.002 -2.149 1.00 69.44 93 ALA A O 1
ATOM 714 N N . GLU A 1 94 ? 0.364 -3.842 -1.453 1.00 70.81 94 GLU A N 1
ATOM 715 C CA . GLU A 1 94 ? 1.426 -4.779 -1.836 1.00 70.81 94 GLU A CA 1
ATOM 716 C C . GLU A 1 94 ? 1.605 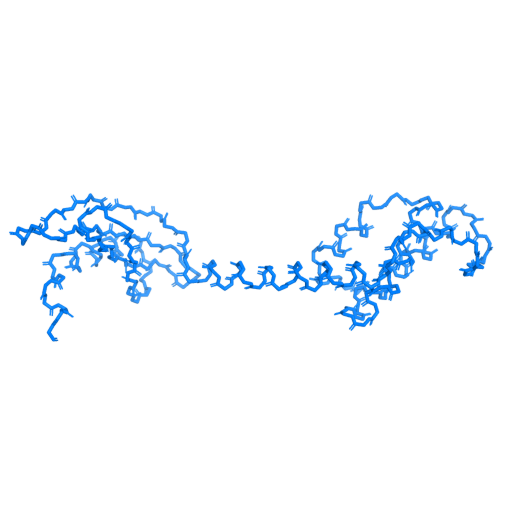-4.853 -3.360 1.00 70.81 94 GLU A C 1
ATOM 718 O O . GLU A 1 94 ? 2.737 -4.920 -3.843 1.00 70.81 94 GLU A O 1
ATOM 723 N N . ARG A 1 95 ? 0.508 -4.810 -4.129 1.00 69.38 95 ARG A N 1
ATOM 724 C CA . ARG A 1 95 ? 0.551 -4.798 -5.604 1.00 69.38 95 ARG A CA 1
ATOM 725 C C . ARG A 1 95 ? 0.920 -3.439 -6.196 1.00 69.38 95 ARG A C 1
ATOM 727 O O . ARG A 1 95 ? 1.482 -3.395 -7.286 1.00 69.38 95 ARG A O 1
ATOM 734 N N . HIS A 1 96 ? 0.629 -2.353 -5.486 1.00 73.38 96 HIS A N 1
ATOM 735 C CA . HIS A 1 96 ? 0.855 -0.976 -5.928 1.00 73.38 96 HIS A CA 1
ATOM 736 C C . HIS A 1 96 ? 1.736 -0.235 -4.916 1.00 73.38 96 HIS A C 1
ATOM 738 O O . HIS A 1 96 ? 1.276 0.704 -4.255 1.00 73.38 96 HIS A O 1
ATOM 744 N N . PRO A 1 97 ? 3.008 -0.653 -4.772 1.00 81.75 97 PRO A N 1
ATOM 745 C CA . PRO A 1 97 ? 3.934 -0.007 -3.860 1.00 81.75 97 PRO A CA 1
ATOM 746 C C . PRO A 1 97 ? 4.080 1.488 -4.191 1.00 81.75 97 PRO A C 1
ATOM 748 O O . PRO A 1 97 ? 3.982 1.892 -5.356 1.00 81.75 97 PRO A O 1
ATOM 751 N N . PRO A 1 98 ? 4.342 2.341 -3.183 1.00 85.25 98 PRO A N 1
ATOM 752 C CA . PRO A 1 98 ? 4.430 3.778 -3.386 1.00 85.25 98 PRO A CA 1
ATOM 753 C C . PRO A 1 98 ? 5.531 4.110 -4.394 1.00 85.25 98 PRO A C 1
ATOM 755 O O . PRO A 1 98 ? 6.695 3.731 -4.231 1.00 85.25 98 PRO A O 1
ATOM 758 N N . THR A 1 99 ? 5.161 4.844 -5.443 1.00 89.81 99 THR A N 1
ATOM 759 C CA . THR A 1 99 ? 6.113 5.287 -6.462 1.00 89.81 99 THR A CA 1
ATOM 760 C C . THR A 1 99 ? 6.919 6.469 -5.935 1.00 89.81 99 THR A C 1
ATOM 762 O O . THR A 1 99 ? 6.364 7.497 -5.552 1.00 89.81 99 THR A O 1
ATOM 765 N N . VAL A 1 100 ? 8.241 6.314 -5.901 1.00 93.12 100 VAL A N 1
ATOM 766 C CA . VAL A 1 100 ? 9.186 7.291 -5.340 1.00 93.12 100 VAL A CA 1
ATOM 767 C C . VAL A 1 100 ? 9.908 8.102 -6.412 1.00 93.12 100 VAL A C 1
ATOM 769 O O . VAL A 1 100 ? 10.502 9.136 -6.106 1.00 93.12 100 VAL A O 1
ATOM 772 N N . TRP A 1 101 ? 9.853 7.666 -7.672 1.00 94.69 101 TRP A N 1
ATOM 773 C CA . TRP A 1 101 ? 10.422 8.405 -8.793 1.00 94.69 101 TRP A CA 1
ATOM 774 C C . TRP A 1 101 ? 9.669 8.142 -10.097 1.00 94.69 101 TRP A C 1
ATOM 776 O O . TRP A 1 101 ? 9.282 7.011 -10.386 1.00 94.69 101 TRP A O 1
ATOM 786 N N . PHE A 1 102 ? 9.538 9.193 -10.907 1.00 93.25 102 PHE A N 1
ATOM 787 C CA . PHE A 1 102 ? 8.991 9.130 -12.257 1.00 93.25 102 PHE A CA 1
ATOM 788 C C . PHE A 1 102 ? 9.979 9.709 -13.268 1.00 93.25 102 PHE A C 1
ATOM 790 O O . PHE A 1 102 ? 10.576 10.771 -13.062 1.00 93.25 102 PHE A O 1
ATOM 797 N N . GLY A 1 103 ? 10.091 9.022 -14.398 1.00 91.06 103 GLY A N 1
ATOM 798 C CA . GLY A 1 103 ? 10.679 9.524 -15.624 1.00 91.06 103 GLY A CA 1
ATOM 799 C C . GLY A 1 103 ? 9.733 10.467 -16.365 1.00 91.06 103 GLY A C 1
ATOM 800 O O . GLY A 1 103 ? 8.680 10.877 -15.874 1.00 91.06 103 GLY A O 1
ATOM 801 N N . ARG A 1 104 ? 10.126 10.832 -17.583 1.00 90.75 104 ARG A N 1
ATOM 802 C CA . ARG A 1 104 ? 9.266 11.596 -18.493 1.00 90.75 104 ARG A CA 1
ATOM 803 C C . ARG A 1 104 ? 8.534 10.622 -19.398 1.00 90.75 104 ARG A C 1
ATOM 805 O O . ARG A 1 104 ? 9.156 9.669 -19.843 1.00 90.75 104 ARG A O 1
ATOM 812 N N . TRP A 1 105 ? 7.281 10.924 -19.723 1.00 89.12 105 TRP A N 1
ATOM 813 C CA . TRP A 1 105 ? 6.588 10.235 -20.805 1.00 89.12 105 TRP A CA 1
ATOM 814 C C . TRP A 1 105 ? 7.354 10.395 -22.113 1.00 89.12 105 TRP A C 1
ATOM 816 O O . TRP A 1 105 ? 7.813 11.493 -22.458 1.00 89.12 105 TRP A O 1
ATOM 826 N N . ARG A 1 106 ? 7.496 9.283 -22.821 1.00 85.44 106 ARG A N 1
ATOM 827 C CA . ARG A 1 106 ? 8.056 9.207 -24.160 1.00 85.44 106 ARG A CA 1
ATOM 828 C C . ARG A 1 106 ? 7.045 8.527 -25.059 1.00 85.44 106 ARG A C 1
ATOM 830 O O . ARG A 1 106 ? 6.522 7.476 -24.712 1.00 85.44 106 ARG A O 1
ATOM 837 N N . MET A 1 107 ? 6.817 9.141 -26.208 1.00 80.31 107 MET A N 1
ATOM 838 C CA . MET A 1 107 ? 6.159 8.485 -27.325 1.00 80.31 107 MET A CA 1
ATOM 839 C C . MET A 1 107 ? 7.168 7.538 -27.956 1.00 80.31 107 MET A C 1
ATOM 841 O O . MET A 1 107 ? 8.268 7.980 -28.317 1.00 80.31 107 MET A O 1
ATOM 845 N N . ASP A 1 108 ? 6.805 6.273 -28.108 1.00 68.31 108 ASP A N 1
ATOM 846 C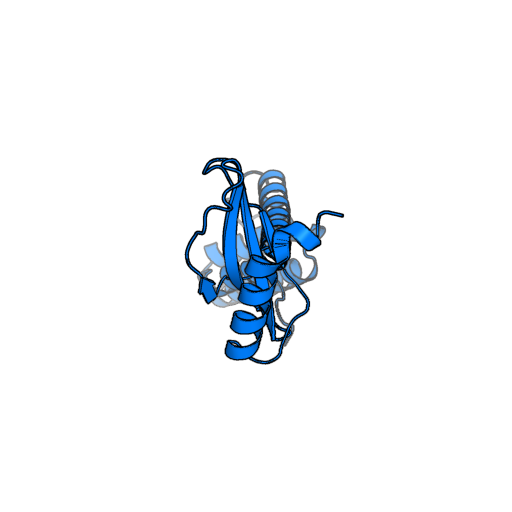 CA . ASP A 1 108 ? 7.444 5.474 -29.134 1.00 68.31 108 ASP A CA 1
ATOM 847 C C . ASP A 1 108 ? 6.886 5.940 -30.486 1.00 68.31 108 ASP A C 1
ATOM 849 O O . ASP A 1 108 ? 5.726 6.315 -30.653 1.00 68.31 108 ASP A O 1
ATOM 853 N N . PHE A 1 109 ? 7.745 6.036 -31.494 1.00 66.88 109 PHE A N 1
ATOM 854 C CA . PHE A 1 109 ? 7.350 6.545 -32.812 1.00 66.88 109 PHE A CA 1
ATOM 855 C C . PHE A 1 109 ? 6.393 5.589 -33.564 1.00 66.88 109 PHE A C 1
ATOM 857 O O . PHE A 1 109 ? 6.222 5.732 -34.775 1.00 66.88 109 PHE A O 1
ATOM 864 N N . ASP A 1 110 ? 5.781 4.624 -32.866 1.00 68.06 110 ASP A N 1
ATOM 865 C CA . ASP A 1 110 ? 4.706 3.766 -33.358 1.00 68.06 110 ASP A CA 1
ATOM 866 C C . ASP A 1 110 ? 3.334 4.477 -33.352 1.00 68.06 110 ASP A C 1
ATOM 868 O O . ASP A 1 110 ? 2.431 4.087 -34.095 1.00 68.06 110 ASP A O 1
ATOM 872 N N . GLY A 1 111 ? 3.211 5.581 -32.598 1.00 67.25 111 GLY A N 1
ATOM 873 C CA . GLY A 1 111 ? 2.031 6.450 -32.568 1.00 67.25 111 GLY A CA 1
ATOM 874 C C . GLY A 1 111 ? 0.832 5.890 -31.796 1.00 67.25 111 GLY A C 1
ATOM 875 O O . GLY A 1 111 ? -0.263 6.452 -31.887 1.00 67.25 111 GLY A O 1
ATOM 876 N N . LEU A 1 112 ? 1.014 4.796 -31.062 1.00 78.81 112 LEU A N 1
ATOM 877 C CA . LEU A 1 112 ? -0.023 4.097 -30.311 1.00 78.81 112 LEU A CA 1
ATOM 878 C C . LEU A 1 112 ? 0.280 4.055 -28.817 1.00 78.81 112 LEU A C 1
ATOM 880 O O . LEU A 1 112 ? -0.662 4.112 -28.018 1.00 78.81 112 LEU A O 1
ATOM 884 N N . ARG A 1 113 ? 1.556 3.952 -28.439 1.00 83.38 113 ARG A N 1
ATOM 885 C CA . ARG A 1 113 ? 1.958 3.730 -27.054 1.00 83.38 113 ARG A CA 1
ATOM 886 C C . ARG A 1 113 ? 2.786 4.895 -26.507 1.00 83.38 113 ARG A C 1
ATOM 888 O O . ARG A 1 113 ? 3.488 5.635 -27.189 1.00 83.38 113 ARG A O 1
ATOM 895 N N . GLU A 1 114 ? 2.638 5.096 -25.212 1.00 88.06 114 GLU A N 1
ATOM 896 C CA . GLU A 1 114 ? 3.438 6.024 -24.431 1.00 88.06 114 GLU A CA 1
ATOM 897 C C . GLU A 1 114 ? 4.088 5.225 -23.318 1.00 88.06 114 GLU A C 1
ATOM 899 O O . GLU A 1 114 ? 3.428 4.439 -22.641 1.00 88.06 114 GLU A O 1
ATOM 904 N N . THR A 1 115 ? 5.384 5.424 -23.116 1.00 89.69 115 THR A N 1
ATOM 905 C CA . THR A 1 115 ? 6.143 4.746 -22.065 1.00 89.69 115 THR A CA 1
ATOM 906 C C . THR A 1 115 ? 6.686 5.749 -21.062 1.00 89.69 115 THR A C 1
ATOM 908 O O . THR A 1 115 ? 7.096 6.852 -21.441 1.00 89.69 115 THR A O 1
ATOM 911 N N . ARG A 1 116 ? 6.725 5.370 -19.788 1.00 92.06 116 ARG A N 1
ATOM 912 C CA . ARG A 1 116 ? 7.387 6.134 -18.732 1.00 92.06 116 ARG A CA 1
ATOM 913 C C . ARG A 1 116 ? 8.090 5.192 -17.773 1.00 92.06 116 ARG A C 1
ATOM 915 O O . ARG A 1 116 ? 7.456 4.380 -17.107 1.00 92.06 116 ARG A O 1
ATOM 922 N N . ALA A 1 117 ? 9.398 5.354 -17.637 1.00 93.38 117 ALA A N 1
ATOM 923 C CA . ALA A 1 117 ? 10.142 4.728 -16.549 1.00 93.38 117 ALA A CA 1
ATOM 924 C C . ALA A 1 117 ? 9.633 5.224 -15.181 1.00 93.38 117 ALA A C 1
ATOM 926 O O . ALA A 1 117 ? 9.434 6.426 -14.987 1.00 93.38 117 ALA A O 1
ATOM 927 N N . SER A 1 118 ? 9.495 4.333 -14.206 1.00 93.88 118 SER A N 1
ATOM 928 C CA . SER A 1 118 ? 9.140 4.680 -12.826 1.00 93.88 118 SER A CA 1
ATOM 929 C C . SER A 1 118 ? 9.915 3.821 -11.831 1.00 93.88 118 SER A C 1
ATOM 931 O O . SER A 1 118 ? 10.571 2.851 -12.202 1.00 93.88 118 SER A O 1
ATOM 933 N N . VAL A 1 119 ? 9.926 4.207 -10.557 1.00 94.50 119 VAL A N 1
ATOM 934 C CA . VAL A 1 119 ? 10.518 3.394 -9.487 1.00 94.50 119 VAL A CA 1
ATOM 935 C C . VAL A 1 119 ? 9.606 3.418 -8.276 1.00 94.50 119 VAL A C 1
ATOM 937 O O . VAL A 1 119 ? 9.289 4.495 -7.767 1.00 94.50 119 VAL A O 1
ATOM 940 N N . ALA A 1 120 ? 9.242 2.240 -7.779 1.00 93.62 120 ALA A N 1
ATOM 941 C CA . ALA A 1 120 ? 8.509 2.091 -6.530 1.00 93.62 120 ALA A CA 1
ATOM 942 C C . ALA A 1 120 ? 9.400 1.613 -5.386 1.00 93.62 120 ALA A C 1
ATOM 944 O O . ALA A 1 120 ? 10.447 1.001 -5.599 1.00 93.62 120 ALA A O 1
ATOM 945 N N . GLN A 1 121 ? 8.993 1.913 -4.156 1.00 90.31 121 GLN A N 1
ATOM 946 C CA . GLN A 1 121 ? 9.695 1.474 -2.958 1.00 90.31 121 GLN A CA 1
ATOM 947 C C . GLN A 1 121 ? 8.983 0.280 -2.327 1.00 90.31 121 GLN A C 1
ATOM 949 O O . GLN A 1 121 ? 7.793 0.337 -2.033 1.00 90.31 121 GLN A O 1
ATOM 954 N N . SER A 1 122 ? 9.741 -0.783 -2.074 1.00 88.81 122 SER A N 1
ATOM 955 C CA . SER A 1 122 ? 9.286 -1.986 -1.379 1.00 88.81 122 SER A CA 1
ATOM 956 C C . SER A 1 122 ? 10.141 -2.247 -0.132 1.00 88.81 122 SER A C 1
ATOM 958 O O . SER A 1 122 ? 11.247 -1.708 -0.021 1.00 88.81 122 SER A O 1
ATOM 960 N N . PRO A 1 123 ? 9.703 -3.124 0.789 1.00 86.94 123 PRO A N 1
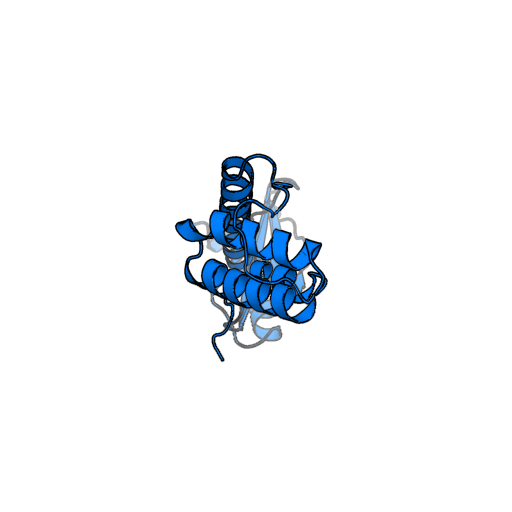ATOM 961 C CA . PRO A 1 123 ? 10.537 -3.558 1.911 1.00 86.94 123 PRO A CA 1
ATOM 962 C C . PRO A 1 123 ? 11.857 -4.230 1.492 1.00 86.94 123 PRO A C 1
ATOM 964 O O . PRO A 1 123 ? 12.818 -4.205 2.256 1.00 86.94 123 PRO A O 1
ATOM 967 N N . ALA A 1 124 ? 11.915 -4.823 0.294 1.00 87.44 124 ALA A N 1
ATOM 968 C CA . ALA A 1 124 ? 13.097 -5.510 -0.231 1.00 87.44 124 ALA A CA 1
ATOM 969 C C . ALA A 1 124 ? 14.099 -4.572 -0.935 1.00 87.44 124 ALA A C 1
ATOM 971 O O . ALA A 1 124 ? 15.218 -4.986 -1.228 1.00 87.44 124 ALA A O 1
ATOM 972 N N . GLY A 1 125 ? 13.712 -3.323 -1.214 1.00 92.06 125 GLY A N 1
ATOM 973 C CA . GLY A 1 125 ? 14.508 -2.368 -1.983 1.00 92.06 125 GLY A CA 1
ATOM 974 C C . GLY A 1 125 ? 13.656 -1.560 -2.960 1.00 92.06 125 GLY A C 1
ATOM 975 O O . GLY A 1 125 ? 12.451 -1.381 -2.769 1.00 92.06 125 GLY A O 1
ATOM 976 N N . TYR A 1 126 ? 14.283 -1.078 -4.026 1.00 94.75 126 TYR A N 1
ATOM 977 C CA . TYR A 1 126 ? 13.648 -0.268 -5.061 1.00 94.75 126 TYR A CA 1
ATOM 978 C C . TYR A 1 126 ? 13.265 -1.134 -6.257 1.00 94.75 126 TYR A C 1
ATOM 980 O O . TYR A 1 126 ? 14.089 -1.878 -6.779 1.00 94.75 126 TYR A O 1
ATOM 988 N N . LEU A 1 127 ? 12.017 -1.027 -6.692 1.00 94.25 127 LEU A N 1
ATOM 989 C CA . LEU A 1 127 ? 11.461 -1.766 -7.816 1.00 94.25 127 LEU A CA 1
ATOM 990 C C . LEU A 1 127 ? 11.509 -0.885 -9.071 1.00 94.25 127 LEU A C 1
ATOM 992 O O . LEU A 1 127 ? 10.736 0.075 -9.154 1.00 94.25 127 LEU A O 1
ATOM 996 N N . PRO A 1 128 ? 12.391 -1.169 -10.044 1.00 95.12 128 PRO A N 1
ATOM 997 C CA . PRO A 1 128 ? 12.387 -0.475 -11.322 1.00 95.12 128 PRO A CA 1
ATOM 998 C C . PRO A 1 128 ? 11.132 -0.870 -12.101 1.00 95.12 128 PRO A C 1
ATOM 1000 O O . PRO A 1 128 ? 10.886 -2.050 -12.341 1.00 95.12 128 PRO A O 1
ATOM 1003 N N . GLY A 1 129 ? 10.332 0.117 -12.477 1.00 92.44 129 GLY A N 1
ATOM 1004 C CA . GLY A 1 129 ? 9.067 -0.043 -13.177 1.00 92.44 129 GLY A CA 1
ATOM 1005 C C . GLY A 1 129 ? 9.094 0.579 -14.565 1.00 92.44 129 GLY A C 1
ATOM 1006 O O . GLY A 1 129 ? 9.861 1.503 -14.852 1.00 92.44 129 GLY A O 1
ATOM 1007 N N . LEU A 1 130 ? 8.227 0.065 -15.425 1.00 91.81 130 LEU A N 1
ATOM 1008 C CA . LEU A 1 130 ? 7.899 0.684 -16.696 1.00 91.81 130 LEU A CA 1
ATOM 1009 C C . LEU A 1 130 ? 6.387 0.757 -16.827 1.00 91.81 130 LEU A C 1
ATOM 1011 O O . LEU A 1 130 ? 5.696 -0.250 -16.686 1.00 91.81 130 LEU A O 1
ATOM 1015 N N . GLU A 1 131 ? 5.901 1.962 -17.069 1.00 90.62 131 GLU A N 1
ATOM 1016 C CA . GLU A 1 131 ? 4.496 2.242 -17.303 1.00 90.62 131 GLU A CA 1
ATOM 1017 C C . GLU A 1 131 ? 4.268 2.370 -18.793 1.00 90.62 131 GLU A C 1
ATOM 1019 O O . GLU A 1 131 ? 5.001 3.103 -19.465 1.00 90.62 131 GLU A O 1
ATOM 1024 N N . VAL A 1 132 ? 3.243 1.685 -19.289 1.00 88.62 132 VAL A N 1
ATOM 1025 C CA . VAL A 1 132 ? 2.853 1.763 -20.693 1.00 88.62 132 VAL A CA 1
ATOM 1026 C C . VAL A 1 132 ? 1.394 2.153 -20.777 1.00 88.62 132 VAL A C 1
ATOM 1028 O O . VAL A 1 132 ? 0.525 1.484 -20.225 1.00 88.62 132 VAL A O 1
ATOM 1031 N N . SER A 1 133 ? 1.144 3.271 -21.444 1.00 86.62 133 SER A N 1
ATOM 1032 C CA . SER A 1 133 ? -0.187 3.779 -21.743 1.00 86.62 133 SER A CA 1
ATOM 1033 C C . SER A 1 133 ? -0.476 3.590 -23.226 1.00 86.62 133 SER A C 1
ATOM 1035 O O . SER A 1 133 ? 0.407 3.730 -24.073 1.00 86.62 133 SER A O 1
ATOM 1037 N N . TYR A 1 134 ? -1.730 3.287 -23.548 1.00 83.25 134 TYR A N 1
ATOM 1038 C CA . TYR A 1 134 ? -2.223 3.280 -24.918 1.00 83.25 134 TYR A CA 1
ATOM 1039 C C . TYR A 1 134 ? -3.013 4.565 -25.174 1.00 83.25 134 TYR A C 1
ATOM 1041 O O . TYR A 1 134 ? -4.057 4.784 -24.559 1.00 83.25 134 TYR A O 1
ATOM 1049 N N . GLN A 1 135 ? -2.521 5.411 -26.084 1.00 79.56 135 GLN A N 1
ATOM 1050 C CA . GLN A 1 135 ? -3.173 6.662 -26.506 1.00 79.56 135 GLN A CA 1
ATOM 1051 C C . GLN A 1 135 ? -3.604 7.596 -25.351 1.00 79.56 135 GLN A C 1
ATOM 1053 O O . GLN A 1 135 ? -4.665 8.222 -25.418 1.00 79.56 135 GLN A O 1
ATOM 1058 N N . GLY A 1 136 ? -2.799 7.695 -24.288 1.00 73.69 136 GLY A N 1
ATOM 1059 C CA . GLY A 1 136 ? -3.095 8.533 -23.120 1.00 73.69 136 GLY A CA 1
ATOM 1060 C C . GLY A 1 136 ? -4.179 7.973 -22.189 1.00 73.69 136 GLY A C 1
ATOM 1061 O O . GLY A 1 136 ? -4.747 8.724 -21.395 1.00 73.69 136 GLY A O 1
ATOM 1062 N N . GLY A 1 137 ? -4.500 6.681 -22.308 1.00 77.06 137 GLY A N 1
ATOM 1063 C CA . GLY A 1 137 ? -5.361 5.952 -21.378 1.00 77.06 137 GLY A CA 1
ATOM 1064 C C . GLY A 1 137 ? -4.650 5.540 -20.085 1.00 77.06 137 GLY A C 1
ATOM 1065 O O . GLY A 1 137 ? -3.507 5.933 -19.825 1.00 77.06 137 GLY A O 1
ATOM 1066 N N . ASP A 1 138 ? -5.331 4.716 -19.289 1.00 80.19 138 ASP A N 1
ATOM 1067 C CA . ASP A 1 138 ? -4.760 4.131 -18.074 1.00 80.19 138 ASP A CA 1
ATOM 1068 C C . ASP A 1 138 ? -3.497 3.323 -18.406 1.00 80.19 138 ASP A C 1
ATOM 1070 O O . ASP A 1 138 ? -3.377 2.735 -19.486 1.00 80.19 138 ASP A O 1
ATOM 1074 N N . CYS A 1 139 ? -2.539 3.329 -17.483 1.00 78.19 139 CYS A N 1
ATOM 1075 C CA . CYS A 1 139 ? -1.279 2.618 -17.635 1.00 78.19 139 CYS A CA 1
ATOM 1076 C C . CYS A 1 139 ? -1.154 1.507 -16.598 1.00 78.19 139 CYS A C 1
ATOM 1078 O O . CYS A 1 139 ? -1.369 1.734 -15.405 1.00 78.19 139 CYS A O 1
ATOM 1080 N N . ASP A 1 140 ? -0.711 0.343 -17.056 1.00 78.12 140 ASP A N 1
ATOM 1081 C CA . ASP A 1 140 ? -0.256 -0.723 -16.176 1.00 78.12 140 ASP A CA 1
ATOM 1082 C C . ASP A 1 140 ? 1.245 -0.554 -15.921 1.00 78.12 140 ASP A C 1
ATOM 1084 O O . ASP A 1 140 ? 2.016 -0.198 -16.821 1.00 78.12 140 ASP A O 1
ATOM 1088 N N . VAL A 1 141 ? 1.663 -0.781 -14.673 1.00 82.81 141 VAL A N 1
ATOM 1089 C CA . VAL A 1 141 ? 3.071 -0.685 -14.275 1.00 82.81 141 VAL A CA 1
ATOM 1090 C C . VAL A 1 141 ? 3.665 -2.079 -14.159 1.00 82.81 141 VAL A C 1
ATOM 1092 O O . VAL A 1 141 ? 3.220 -2.897 -13.354 1.00 82.81 141 VAL A O 1
ATOM 1095 N N . HIS A 1 142 ? 4.723 -2.338 -14.920 1.00 85.50 142 HIS A N 1
ATOM 1096 C CA . HIS A 1 142 ? 5.462 -3.592 -14.849 1.00 85.50 142 HIS A CA 1
ATOM 1097 C C . HIS A 1 142 ? 6.749 -3.413 -14.045 1.00 85.50 142 HIS A C 1
ATOM 1099 O O . HIS A 1 142 ? 7.743 -2.874 -14.540 1.00 85.50 142 HIS A O 1
ATOM 1105 N N . TYR A 1 143 ? 6.736 -3.882 -12.796 1.00 88.56 143 TYR A N 1
ATOM 1106 C CA . TYR A 1 143 ? 7.910 -3.870 -11.925 1.00 88.56 143 TYR A CA 1
ATOM 1107 C C . TYR A 1 143 ? 8.864 -5.035 -12.217 1.00 88.56 143 TYR A C 1
ATOM 1109 O O . TYR A 1 143 ? 8.457 -6.162 -12.492 1.00 88.56 143 TYR A O 1
ATOM 1117 N N . GLY A 1 144 ? 10.161 -4.743 -12.171 1.00 87.00 144 GLY A N 1
ATOM 1118 C CA . GLY A 1 144 ? 11.243 -5.720 -12.193 1.00 87.00 144 GLY A CA 1
ATOM 1119 C C . GLY A 1 144 ? 11.642 -6.214 -10.808 1.00 87.00 144 GLY A C 1
ATOM 1120 O O . GLY A 1 144 ? 10.985 -5.927 -9.811 1.00 87.00 144 GLY A O 1
ATOM 1121 N N . GLU A 1 145 ? 12.756 -6.944 -10.753 1.00 91.69 145 GLU A N 1
ATOM 1122 C CA . GLU A 1 145 ? 13.352 -7.368 -9.486 1.00 91.69 145 GLU A CA 1
ATOM 1123 C C . GLU A 1 145 ? 13.827 -6.167 -8.659 1.00 91.69 145 GLU A C 1
ATOM 1125 O O . GLU A 1 145 ? 14.285 -5.158 -9.201 1.00 91.69 145 GLU A O 1
ATOM 1130 N N . ALA A 1 146 ? 13.717 -6.284 -7.334 1.00 92.88 146 ALA A N 1
ATOM 1131 C CA . ALA A 1 146 ? 14.144 -5.239 -6.416 1.00 92.88 146 ALA A CA 1
ATOM 1132 C C . ALA A 1 146 ? 15.671 -5.087 -6.418 1.00 92.88 146 ALA A C 1
ATOM 1134 O O . ALA A 1 146 ? 16.404 -6.068 -6.305 1.00 92.88 146 ALA A O 1
ATOM 1135 N N . VAL A 1 147 ? 16.136 -3.840 -6.467 1.00 94.44 147 VAL A N 1
ATOM 1136 C CA . VAL A 1 147 ? 17.553 -3.473 -6.378 1.00 94.44 147 VAL A CA 1
ATOM 1137 C C . VAL A 1 147 ? 17.816 -2.615 -5.134 1.00 94.44 147 VAL A C 1
ATOM 1139 O O . VAL A 1 147 ? 16.919 -1.915 -4.650 1.00 94.44 147 VAL A O 1
ATOM 1142 N N . PRO A 1 148 ? 19.032 -2.655 -4.565 1.00 92.94 148 PRO A N 1
ATOM 1143 C CA . PRO A 1 148 ? 19.308 -2.050 -3.262 1.00 92.94 148 PRO A CA 1
ATOM 1144 C C . PRO A 1 148 ? 19.300 -0.516 -3.269 1.00 92.94 148 PRO A C 1
ATOM 1146 O O . PRO A 1 148 ? 19.098 0.090 -2.215 1.00 92.94 148 PRO A O 1
ATOM 1149 N N . THR A 1 149 ? 19.518 0.133 -4.419 1.00 95.75 149 THR A N 1
ATOM 1150 C CA . THR A 1 149 ? 19.648 1.597 -4.497 1.00 95.75 149 THR A CA 1
ATOM 1151 C C . THR A 1 149 ? 18.690 2.229 -5.502 1.00 95.75 149 THR A C 1
ATOM 1153 O O . THR A 1 149 ? 18.369 1.651 -6.540 1.00 95.75 149 THR A O 1
ATOM 1156 N N . LEU A 1 150 ? 18.253 3.457 -5.202 1.00 93.44 150 LEU A N 1
ATOM 1157 C CA . LEU A 1 150 ? 17.389 4.231 -6.093 1.00 93.44 150 LEU A CA 1
ATOM 1158 C C . LEU A 1 150 ? 18.092 4.556 -7.418 1.00 93.44 150 LEU A C 1
ATOM 1160 O O . LEU A 1 150 ? 17.466 4.531 -8.470 1.00 93.44 150 LEU A O 1
ATOM 1164 N N . GLU A 1 151 ? 19.389 4.856 -7.379 1.00 96.12 151 GLU A N 1
ATOM 1165 C CA . GLU A 1 151 ? 20.177 5.210 -8.565 1.00 96.12 151 GLU A CA 1
ATOM 1166 C C . GLU A 1 151 ? 20.264 4.043 -9.553 1.00 96.12 151 GLU A C 1
ATOM 1168 O O . GLU A 1 151 ? 20.053 4.232 -10.753 1.00 96.12 151 GLU A O 1
ATOM 1173 N N . GLU A 1 152 ? 20.489 2.833 -9.040 1.00 94.94 152 GLU A N 1
ATOM 1174 C CA . GLU A 1 152 ? 20.457 1.600 -9.823 1.00 94.94 152 GLU A CA 1
ATOM 1175 C C . GLU A 1 152 ? 19.055 1.326 -10.375 1.00 94.94 152 GLU A C 1
ATOM 1177 O O . GLU A 1 152 ? 18.911 1.080 -11.571 1.00 94.94 152 GLU A O 1
ATOM 1182 N N . ALA A 1 153 ? 18.007 1.468 -9.557 1.00 95.06 153 ALA A N 1
ATOM 1183 C CA . ALA A 1 153 ? 16.629 1.276 -10.012 1.00 95.06 153 ALA A CA 1
ATOM 1184 C C . ALA A 1 153 ? 16.259 2.245 -11.143 1.00 95.06 153 ALA A C 1
ATOM 1186 O O . ALA A 1 153 ? 15.652 1.848 -12.133 1.00 95.06 153 ALA A O 1
ATOM 1187 N N . VAL A 1 154 ? 16.664 3.513 -11.038 1.00 96.19 154 VAL A N 1
ATOM 1188 C CA . VAL A 1 154 ? 16.439 4.512 -12.090 1.00 96.19 154 VAL A CA 1
ATOM 1189 C C . VAL A 1 154 ? 17.196 4.149 -13.369 1.00 96.19 154 VAL A C 1
ATOM 1191 O O . VAL A 1 154 ? 16.661 4.340 -14.462 1.00 96.19 154 VAL A O 1
ATOM 1194 N N . ALA A 1 155 ? 18.430 3.647 -13.263 1.00 94.06 155 ALA A N 1
ATOM 1195 C CA . ALA A 1 155 ? 19.196 3.199 -14.423 1.00 94.06 155 ALA A CA 1
ATOM 1196 C C . ALA A 1 155 ? 18.511 2.011 -15.120 1.00 94.06 155 ALA A C 1
ATOM 1198 O O . ALA A 1 155 ? 18.272 2.078 -16.326 1.00 94.06 155 ALA A O 1
ATOM 1199 N N . VAL A 1 156 ? 18.102 0.994 -14.354 1.00 93.94 156 VAL A N 1
ATOM 1200 C CA . VAL A 1 156 ? 17.399 -0.195 -14.863 1.00 93.94 156 VAL A CA 1
ATOM 1201 C C . VAL A 1 156 ? 16.043 0.171 -15.473 1.00 93.94 156 VAL A C 1
ATOM 1203 O O . VAL A 1 156 ? 15.704 -0.311 -16.550 1.00 93.94 156 VAL A O 1
ATOM 1206 N N . ALA A 1 157 ? 15.268 1.055 -14.841 1.00 93.31 157 ALA A N 1
ATOM 1207 C CA . ALA A 1 157 ? 13.973 1.495 -15.365 1.00 93.31 157 ALA A CA 1
ATOM 1208 C C . ALA A 1 157 ? 14.116 2.237 -16.708 1.00 93.31 157 ALA A C 1
ATOM 1210 O O . ALA A 1 157 ? 13.335 2.014 -17.632 1.00 93.31 157 ALA A O 1
ATOM 1211 N N . LYS A 1 158 ? 15.148 3.080 -16.857 1.00 92.50 158 LYS A N 1
ATOM 1212 C CA . LYS A 1 158 ? 15.452 3.767 -18.127 1.00 92.50 158 LYS A CA 1
ATOM 1213 C C . LYS A 1 158 ? 15.942 2.817 -19.215 1.00 92.50 158 LYS A C 1
ATOM 1215 O O . LYS A 1 158 ? 15.638 3.025 -20.390 1.00 92.50 158 LYS A O 1
ATOM 1220 N N . GLU A 1 159 ? 16.719 1.804 -18.845 1.00 91.25 159 GLU A N 1
ATOM 1221 C CA . GLU A 1 159 ? 17.142 0.759 -19.776 1.00 91.25 159 GLU A CA 1
ATOM 1222 C C . GLU A 1 159 ? 15.935 -0.049 -20.265 1.00 91.25 159 GLU A C 1
ATOM 1224 O O . GLU A 1 159 ? 15.777 -0.237 -21.468 1.00 91.25 159 GLU A O 1
ATOM 1229 N N . ARG A 1 160 ? 15.026 -0.428 -19.357 1.00 88.31 160 ARG A N 1
ATOM 1230 C CA . ARG A 1 160 ? 13.757 -1.090 -19.698 1.00 88.31 160 ARG A CA 1
ATOM 1231 C C . ARG A 1 160 ? 12.890 -0.251 -20.630 1.00 88.31 160 ARG A C 1
ATOM 1233 O O . ARG A 1 160 ? 12.419 -0.780 -21.624 1.00 88.31 160 ARG A O 1
ATOM 1240 N N . GLU A 1 161 ? 12.726 1.044 -20.354 1.00 89.12 161 GLU A N 1
ATOM 1241 C CA . GLU A 1 161 ? 12.022 1.977 -21.250 1.00 89.12 161 GLU A CA 1
ATOM 1242 C C . GLU A 1 161 ? 12.661 2.005 -22.649 1.00 89.12 161 GLU A C 1
ATOM 1244 O O . GLU A 1 161 ? 11.964 2.000 -23.657 1.00 89.12 161 GLU A O 1
ATOM 1249 N N . SER A 1 162 ? 13.996 1.975 -22.725 1.00 85.31 162 SER A N 1
ATOM 1250 C CA . SER A 1 162 ? 14.724 2.003 -24.003 1.00 85.31 162 SER A CA 1
ATOM 1251 C C . SER A 1 162 ? 14.622 0.689 -24.788 1.00 85.31 162 SER A C 1
ATOM 1253 O O . SER A 1 162 ? 14.671 0.709 -26.016 1.00 85.31 162 SER A O 1
ATOM 1255 N N . ASN A 1 163 ? 14.473 -0.439 -24.090 1.00 83.19 163 ASN A N 1
ATOM 1256 C CA . ASN A 1 163 ? 14.421 -1.783 -24.667 1.00 83.19 163 ASN A CA 1
ATOM 1257 C C . ASN A 1 163 ? 13.002 -2.373 -24.699 1.00 83.19 163 ASN A C 1
ATOM 1259 O O . ASN A 1 163 ? 12.853 -3.554 -25.000 1.00 83.19 163 ASN A O 1
ATOM 1263 N N . TRP A 1 164 ? 11.964 -1.587 -24.401 1.00 77.06 164 TRP A N 1
ATOM 1264 C CA . TRP A 1 164 ? 10.593 -2.080 -24.232 1.00 77.06 164 TRP A CA 1
ATOM 1265 C C . TRP A 1 164 ? 10.096 -2.901 -25.427 1.00 77.06 164 TRP A C 1
ATOM 1267 O O . TRP A 1 164 ? 9.579 -3.999 -25.250 1.00 77.06 164 TRP A O 1
ATOM 1277 N N . HIS A 1 165 ? 10.359 -2.436 -26.650 1.00 72.38 165 HIS A N 1
ATOM 1278 C CA . HIS A 1 165 ? 9.974 -3.150 -27.872 1.00 72.38 165 HIS A CA 1
ATOM 1279 C C . HIS A 1 165 ? 10.646 -4.520 -28.048 1.00 72.38 165 HIS A C 1
ATOM 1281 O O . HIS A 1 165 ? 10.176 -5.316 -28.848 1.00 72.38 165 HIS A O 1
ATOM 1287 N N . GLN A 1 166 ? 11.750 -4.794 -27.347 1.00 65.38 166 GLN A N 1
ATOM 1288 C CA . GLN A 1 166 ? 12.443 -6.087 -27.398 1.00 65.38 166 GLN A CA 1
ATOM 1289 C C . GLN A 1 166 ? 11.898 -7.089 -26.372 1.00 65.38 166 GLN A C 1
ATOM 1291 O O . GLN A 1 166 ? 12.302 -8.246 -26.391 1.00 65.38 166 GLN A O 1
ATOM 1296 N N . ALA A 1 167 ? 11.027 -6.647 -25.460 1.00 57.75 167 ALA A N 1
ATOM 1297 C CA . ALA A 1 167 ? 10.400 -7.497 -24.451 1.00 57.75 167 ALA A CA 1
ATOM 1298 C C . ALA A 1 167 ? 9.027 -8.051 -24.891 1.00 57.75 167 ALA A C 1
ATOM 1300 O O . ALA A 1 167 ? 8.458 -8.859 -24.161 1.00 57.75 167 ALA A O 1
ATOM 1301 N N . ASP A 1 168 ? 8.517 -7.625 -26.056 1.00 50.53 168 ASP A N 1
ATOM 1302 C CA . ASP A 1 168 ? 7.218 -8.017 -26.636 1.00 50.53 168 ASP A CA 1
ATOM 1303 C C . ASP A 1 168 ? 7.315 -9.221 -27.623 1.00 50.53 168 ASP A C 1
ATOM 1305 O O . ASP A 1 168 ? 6.303 -9.567 -28.236 1.00 50.53 168 ASP A O 1
ATOM 1309 N N . ASP A 1 169 ? 8.490 -9.866 -27.765 1.00 37.66 169 ASP A N 1
ATOM 1310 C CA . ASP A 1 169 ? 8.742 -11.073 -28.599 1.00 37.66 169 ASP A CA 1
ATOM 1311 C C . ASP A 1 169 ? 8.909 -12.371 -27.775 1.00 37.66 169 ASP A C 1
ATOM 1313 O O . ASP A 1 169 ? 9.718 -12.387 -26.814 1.00 37.66 169 ASP A O 1
#

pLDDT: mean 73.87, std 15.77, range [32.0, 96.19]

Sequence (169 aa):
MISIRSPECQALAYNCKLDPLGASVLMSLSRVLSSVDPIGSRELQERAEWAAELAGMQAIDSDRIPVFVADGGSLEMHFRDGRRQGKEDDEYAERHPPTVWFGRWRMDFDGLRETRASVAQSPAGYLPGLEVSYQGGDCDVHYGEAVPTLEEAVAVAKERESNWHQADD

Organism: Ralstonia pickettii (strain 12D) (NCBI:txid428406)